Protein AF-A0A920J9A5-F1 (afdb_monomer)

Radius of gyration: 17.76 Å; Cα contacts (8 Å, |Δi|>4): 48; chains: 1; bounding box: 33×29×45 Å

Solvent-accessible surface area (backbone atoms only — not comparable to full-atom values): 4761 Å² total; per-residue (Å²): 114,66,62,49,66,72,48,54,43,57,54,50,42,35,31,47,74,34,98,84,8,65,43,30,77,72,65,52,84,63,95,86,26,65,53,64,46,52,44,48,50,49,52,53,50,51,54,48,43,68,74,73,49,81,63,88,75,38,46,51,99,86,64,49,79,46,88,77,79,75,95,45,62,83,86,66,106

Foldseek 3Di:
DCCCVVPVLVVLCCLCPNPPRVCVVVVDDDPPCVPSPVVSVVVVVVVVCVVVDDDPPQADPVRHGDDDDDPDVVVVD

Mean predicted aligned error: 5.03 Å

Secondary structure (DSSP, 8-state):
-HHIIIIIHHHHHHHHHSTT-HHHHTT---SSSIIIIIIHHHHHHHHHHHHH-PPTTSB-TT-PBPP---S-STTT-

Structure (mmCIF, N/CA/C/O backbone):
data_AF-A0A920J9A5-F1
#
_entry.id   AF-A0A920J9A5-F1
#
loop_
_atom_site.group_PDB
_atom_site.id
_atom_site.type_symbol
_atom_site.label_atom_id
_atom_site.label_alt_id
_atom_site.label_comp_id
_atom_site.label_asym_id
_atom_site.label_entity_id
_atom_site.label_seq_id
_atom_site.pdbx_PDB_ins_code
_atom_site.Cartn_x
_atom_site.Cartn_y
_atom_site.Cartn_z
_atom_site.occupancy
_atom_site.B_iso_or_equiv
_atom_site.auth_seq_id
_atom_site.auth_comp_id
_atom_site.auth_asym_id
_atom_site.auth_atom_id
_atom_site.pdbx_PDB_model_num
ATOM 1 N N . MET A 1 1 ? -6.688 -10.51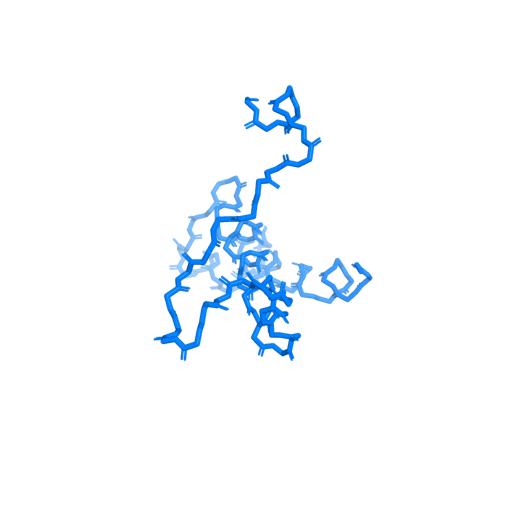4 2.668 1.00 60.00 1 MET A N 1
ATOM 2 C CA . MET A 1 1 ? -5.371 -10.449 1.999 1.00 60.00 1 MET A CA 1
ATOM 3 C C . MET A 1 1 ? -5.280 -11.045 0.585 1.00 60.00 1 MET A C 1
ATOM 5 O O . MET A 1 1 ? -4.401 -10.573 -0.124 1.00 60.00 1 MET A O 1
ATOM 9 N N . PRO A 1 2 ? -6.147 -11.959 0.085 1.00 78.19 2 PRO A N 1
ATOM 10 C CA . PRO A 1 2 ? -5.967 -12.478 -1.281 1.00 78.19 2 PRO A CA 1
ATOM 11 C C . PRO A 1 2 ? -6.264 -11.439 -2.376 1.00 78.19 2 PRO A C 1
ATOM 13 O O . PRO A 1 2 ? -5.652 -11.483 -3.431 1.00 78.19 2 PRO A O 1
ATOM 16 N N . PHE A 1 3 ? -7.142 -10.464 -2.120 1.00 91.19 3 PHE A N 1
ATOM 17 C CA . PHE A 1 3 ? -7.499 -9.438 -3.108 1.00 91.19 3 PHE A CA 1
ATOM 18 C C . PHE A 1 3 ? -6.346 -8.474 -3.436 1.00 91.19 3 PHE A C 1
ATOM 20 O O . PHE A 1 3 ? -6.060 -8.220 -4.603 1.00 91.19 3 PHE A O 1
ATOM 27 N N . ILE A 1 4 ? -5.643 -7.970 -2.415 1.00 94.19 4 ILE A N 1
ATOM 28 C CA . ILE A 1 4 ? -4.512 -7.054 -2.623 1.00 94.19 4 ILE A CA 1
ATOM 29 C C . ILE A 1 4 ? -3.362 -7.800 -3.304 1.00 94.19 4 ILE A C 1
ATOM 31 O O . ILE A 1 4 ? -2.881 -7.349 -4.335 1.00 94.19 4 ILE A O 1
ATOM 35 N N . CYS A 1 5 ? -2.961 -8.959 -2.777 1.00 93.19 5 CYS A N 1
ATOM 36 C CA . CYS A 1 5 ? -1.830 -9.713 -3.318 1.00 93.19 5 CYS A CA 1
ATOM 37 C C . CYS A 1 5 ? -2.127 -10.366 -4.678 1.00 93.19 5 CYS A C 1
ATOM 39 O O . CYS A 1 5 ? -1.215 -10.517 -5.480 1.00 93.19 5 CYS A O 1
ATOM 41 N N . GLY A 1 6 ? -3.375 -10.765 -4.937 1.00 95.00 6 GLY A N 1
ATOM 42 C CA . GLY A 1 6 ? -3.759 -11.487 -6.152 1.00 95.00 6 GLY A CA 1
ATOM 43 C C . GLY A 1 6 ? -4.197 -10.600 -7.317 1.00 95.00 6 GLY A C 1
ATOM 44 O O . GLY A 1 6 ? -4.180 -11.065 -8.451 1.00 95.00 6 GLY A O 1
ATOM 45 N N . ILE A 1 7 ? -4.595 -9.348 -7.060 1.00 95.81 7 ILE A N 1
ATOM 46 C CA . ILE A 1 7 ? -5.113 -8.445 -8.102 1.00 95.81 7 ILE A CA 1
ATOM 47 C C . ILE A 1 7 ? -4.374 -7.109 -8.087 1.00 95.81 7 ILE A C 1
ATOM 49 O O . ILE A 1 7 ? -3.701 -6.773 -9.055 1.00 95.81 7 ILE A O 1
ATOM 53 N N . ILE A 1 8 ? -4.471 -6.342 -6.999 1.00 96.56 8 ILE A N 1
ATOM 54 C CA . ILE A 1 8 ? -3.973 -4.955 -6.984 1.00 96.56 8 ILE A CA 1
ATOM 55 C C . ILE A 1 8 ? -2.448 -4.907 -7.130 1.00 96.56 8 ILE A C 1
ATOM 57 O O . ILE A 1 8 ? -1.929 -4.204 -7.993 1.00 96.56 8 ILE A O 1
ATOM 61 N N . TYR A 1 9 ? -1.734 -5.665 -6.300 1.00 95.81 9 TYR A N 1
ATOM 62 C CA . TYR A 1 9 ? -0.276 -5.663 -6.259 1.00 95.81 9 TYR A CA 1
ATOM 63 C C . TYR A 1 9 ? 0.369 -6.049 -7.604 1.00 95.81 9 TYR A C 1
ATOM 65 O O . TYR A 1 9 ? 1.136 -5.239 -8.117 1.00 95.81 9 TYR A O 1
ATOM 73 N N . PRO A 1 10 ? 0.038 -7.190 -8.249 1.00 97.00 10 PRO A N 1
ATOM 74 C CA . PRO A 1 10 ? 0.668 -7.564 -9.517 1.00 97.00 10 PRO A CA 1
ATOM 75 C C . PRO A 1 10 ? 0.394 -6.564 -10.646 1.00 97.00 10 PRO A C 1
ATOM 77 O O . PRO A 1 10 ? 1.278 -6.333 -11.468 1.00 97.00 10 PRO A O 1
ATOM 80 N N . ILE A 1 11 ? -0.784 -5.931 -10.674 1.00 97.75 11 ILE A N 1
ATOM 81 C CA . ILE A 1 11 ? -1.116 -4.910 -11.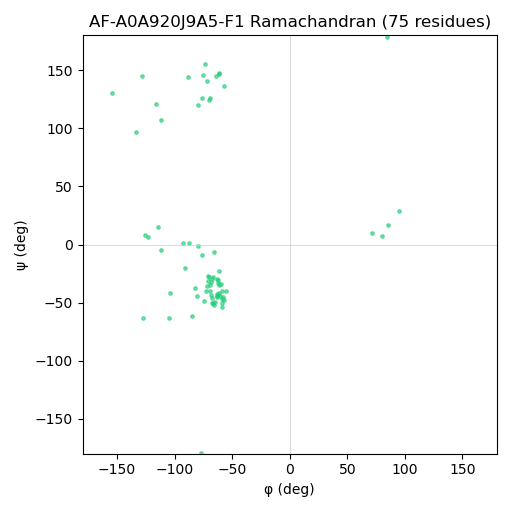679 1.00 97.75 11 ILE A CA 1
ATOM 82 C C . ILE A 1 11 ? -0.238 -3.666 -11.496 1.00 97.75 11 ILE A C 1
ATOM 84 O O . ILE A 1 11 ? 0.385 -3.206 -12.452 1.00 97.75 11 ILE A O 1
ATOM 88 N N . VAL A 1 12 ? -0.147 -3.134 -10.272 1.00 97.69 12 VAL A N 1
ATOM 89 C CA . VAL A 1 12 ? 0.645 -1.921 -10.015 1.00 97.69 12 VAL A CA 1
ATOM 90 C C . VAL A 1 12 ? 2.143 -2.190 -10.162 1.00 97.69 12 VAL A C 1
ATOM 92 O O . VAL A 1 12 ? 2.855 -1.383 -10.758 1.00 97.69 12 VAL A O 1
ATOM 95 N N . THR A 1 13 ? 2.623 -3.344 -9.690 1.00 97.50 13 THR A N 1
ATOM 96 C CA . THR A 1 13 ? 4.008 -3.774 -9.911 1.00 97.50 13 THR A CA 1
ATOM 97 C C . THR A 1 13 ? 4.324 -3.884 -11.400 1.00 97.50 13 THR A C 1
ATOM 99 O O . THR A 1 13 ? 5.400 -3.461 -11.816 1.00 97.50 13 THR A O 1
ATOM 102 N N . HIS A 1 14 ? 3.397 -4.392 -12.218 1.00 98.06 14 HIS A N 1
ATOM 103 C CA . HIS A 1 14 ? 3.597 -4.455 -13.662 1.00 98.06 14 HIS A CA 1
ATOM 104 C C . HIS A 1 14 ? 3.759 -3.062 -14.277 1.00 98.06 14 HIS A C 1
ATOM 106 O O . HIS A 1 14 ? 4.669 -2.862 -15.068 1.00 98.06 14 HIS A O 1
ATOM 112 N N . TRP A 1 15 ? 2.945 -2.078 -13.891 1.00 98.31 15 TRP A N 1
ATOM 113 C CA . TRP A 1 15 ? 3.064 -0.727 -14.450 1.00 98.31 15 TRP A CA 1
ATOM 114 C C . TRP A 1 15 ? 4.434 -0.084 -14.208 1.00 98.31 15 TRP A C 1
ATOM 116 O O . TRP A 1 15 ? 4.894 0.665 -15.065 1.00 98.31 15 TRP A O 1
ATOM 126 N N . VAL A 1 16 ? 5.067 -0.365 -13.063 1.00 97.94 16 VAL A N 1
ATOM 127 C CA . VAL A 1 16 ? 6.268 0.348 -12.595 1.00 97.94 16 VAL A CA 1
ATOM 128 C C . VAL A 1 16 ? 7.567 -0.441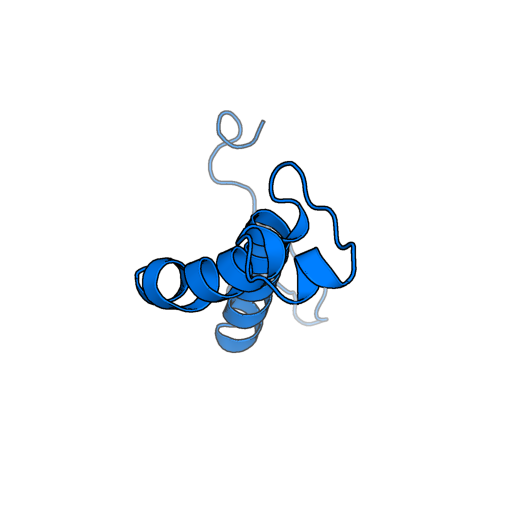 -12.785 1.00 97.94 16 VAL A C 1
ATOM 130 O O . VAL A 1 16 ? 8.575 0.142 -13.165 1.00 97.94 16 VAL A O 1
ATOM 133 N N . TRP A 1 17 ? 7.571 -1.749 -12.508 1.00 97.69 17 TRP A N 1
ATOM 134 C CA . TRP A 1 17 ? 8.788 -2.579 -12.493 1.00 97.69 17 TRP A CA 1
ATOM 135 C C . TRP A 1 17 ? 8.867 -3.609 -13.616 1.00 97.69 17 TRP A C 1
ATOM 137 O O . TRP A 1 17 ? 9.881 -4.295 -13.745 1.00 97.69 17 TRP A O 1
ATOM 147 N N . SER A 1 18 ? 7.822 -3.750 -14.433 1.00 96.94 18 SER A N 1
ATOM 148 C CA . SER A 1 18 ? 7.928 -4.563 -15.642 1.00 96.94 18 SER A CA 1
ATOM 149 C C . SER A 1 18 ? 8.713 -3.816 -16.716 1.00 96.94 18 SER A C 1
ATOM 151 O O . SER A 1 18 ? 8.554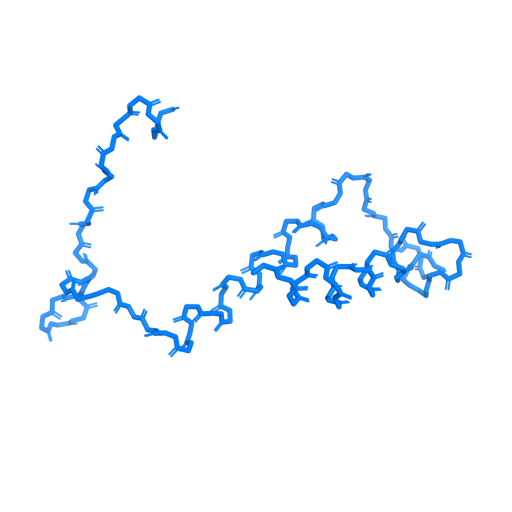 -2.611 -16.878 1.00 96.94 18 SER A O 1
ATOM 153 N N . GLY A 1 19 ? 9.475 -4.554 -17.528 1.00 95.25 19 GLY A N 1
ATOM 154 C CA . GLY A 1 19 ? 10.061 -4.016 -18.759 1.00 95.25 19 GLY A CA 1
ATOM 155 C C . GLY A 1 19 ? 9.031 -3.640 -19.835 1.00 95.25 19 GLY A C 1
ATOM 156 O O . GLY A 1 19 ? 9.421 -3.104 -20.862 1.00 95.25 19 GLY A O 1
ATOM 157 N N . GLN A 1 20 ? 7.743 -3.948 -19.631 1.00 96.69 20 GLN A N 1
ATOM 158 C CA . GLN A 1 20 ? 6.611 -3.511 -20.463 1.00 96.69 20 GLN A CA 1
ATOM 159 C C . GLN A 1 20 ? 5.660 -2.572 -19.693 1.00 96.69 20 GLN A C 1
ATOM 161 O O . GLN A 1 20 ? 4.502 -2.387 -20.072 1.00 96.69 20 GLN A O 1
ATOM 166 N N . GLY A 1 21 ? 6.112 -2.048 -18.552 1.00 97.44 21 GLY A N 1
ATOM 167 C CA . GLY A 1 21 ? 5.316 -1.211 -17.670 1.00 97.44 21 GLY A CA 1
ATOM 168 C C . GLY A 1 21 ? 5.226 0.224 -18.175 1.00 97.44 21 GLY A C 1
ATOM 169 O O . GLY A 1 21 ? 6.228 0.927 -18.245 1.00 97.44 21 GLY A O 1
ATOM 170 N N . TRP A 1 22 ? 4.008 0.696 -18.438 1.00 98.12 22 TRP A N 1
ATOM 171 C CA . TRP A 1 22 ? 3.793 2.031 -19.003 1.00 98.12 22 TRP A CA 1
ATOM 172 C C . TRP A 1 22 ? 4.282 3.184 -18.108 1.00 98.12 22 TRP A C 1
ATOM 174 O O . TRP A 1 22 ? 4.677 4.222 -18.628 1.00 98.12 22 TRP A O 1
ATOM 184 N N . LEU A 1 23 ? 4.267 3.045 -16.774 1.00 97.56 23 LEU A N 1
ATOM 185 C CA . LEU A 1 23 ? 4.818 4.076 -15.882 1.00 97.56 23 LEU A CA 1
ATOM 186 C C . LEU A 1 23 ? 6.345 4.084 -15.946 1.00 97.56 23 LEU A C 1
ATOM 188 O O . LEU A 1 23 ? 6.942 5.160 -15.971 1.00 97.56 23 LEU A O 1
ATOM 192 N N . GLY A 1 24 ? 6.960 2.901 -16.011 1.00 97.19 24 GLY A N 1
ATOM 193 C CA . GLY A 1 24 ? 8.395 2.762 -16.253 1.00 97.19 24 GLY A CA 1
ATOM 194 C C . GLY A 1 24 ? 8.815 3.420 -17.571 1.00 97.19 24 GLY A C 1
ATOM 195 O O . GLY A 1 24 ? 9.760 4.207 -17.581 1.00 97.19 24 GLY A O 1
ATOM 196 N N . ASP A 1 25 ? 8.052 3.200 -18.648 1.00 97.75 25 ASP A N 1
ATOM 197 C CA . ASP A 1 25 ? 8.295 3.801 -19.971 1.00 97.75 25 ASP A CA 1
ATOM 198 C C . ASP A 1 25 ? 8.189 5.336 -19.965 1.00 97.75 25 ASP A C 1
ATOM 200 O O . ASP A 1 25 ? 8.879 6.020 -20.722 1.00 97.75 25 ASP A O 1
ATOM 204 N N . LEU A 1 26 ? 7.354 5.898 -19.084 1.00 98.06 26 LEU A N 1
ATOM 205 C CA . LEU A 1 26 ? 7.247 7.344 -18.863 1.00 98.06 26 LEU A CA 1
ATOM 206 C C . LEU A 1 26 ? 8.362 7.914 -17.966 1.00 98.06 26 LEU A C 1
ATOM 208 O O . LEU A 1 26 ? 8.388 9.120 -17.718 1.00 98.06 26 LEU A O 1
ATOM 212 N N . GLY A 1 27 ? 9.279 7.077 -17.473 1.00 97.19 27 GLY A N 1
ATOM 213 C CA . GLY A 1 27 ? 10.395 7.483 -16.618 1.00 97.19 27 GLY A CA 1
ATOM 214 C C . GLY A 1 27 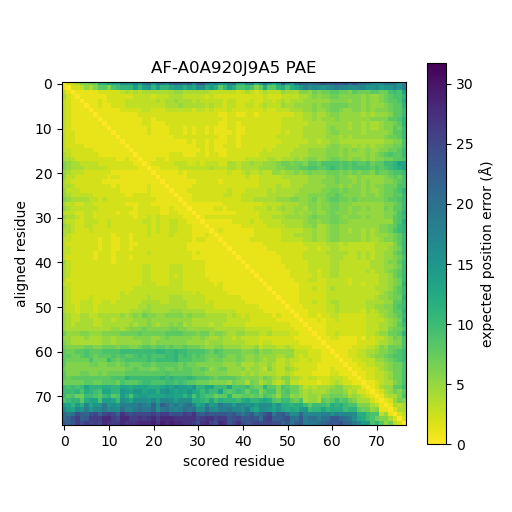? 10.058 7.557 -15.127 1.00 97.19 27 GLY A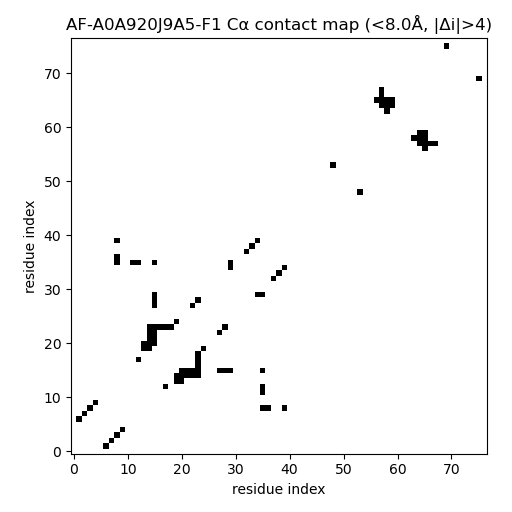 C 1
ATOM 215 O O . GLY A 1 27 ? 10.797 8.186 -14.369 1.00 97.19 27 GLY A O 1
ATOM 216 N N . PHE A 1 28 ? 8.959 6.941 -14.679 1.00 97.38 28 PHE A N 1
ATOM 217 C CA . PHE A 1 28 ? 8.663 6.831 -13.252 1.00 97.38 28 PHE A CA 1
ATOM 218 C C . PHE A 1 28 ? 9.654 5.874 -12.577 1.00 97.38 28 PHE A C 1
ATOM 220 O O . PHE A 1 28 ? 9.800 4.723 -12.985 1.00 97.38 28 PHE A O 1
ATOM 227 N N . ILE A 1 29 ? 10.319 6.344 -11.519 1.00 96.62 29 ILE A N 1
ATOM 228 C CA . ILE A 1 29 ? 11.326 5.576 -10.780 1.00 96.62 29 ILE A CA 1
ATOM 229 C C . ILE A 1 29 ? 10.839 5.360 -9.351 1.00 96.62 29 ILE A C 1
ATOM 231 O O . ILE A 1 29 ? 10.650 6.310 -8.595 1.00 96.62 29 ILE A O 1
ATOM 235 N N . ASP A 1 30 ? 10.718 4.096 -8.961 1.00 97.38 30 ASP A N 1
ATOM 236 C CA . ASP A 1 30 ? 10.459 3.692 -7.583 1.00 97.38 30 ASP A CA 1
ATOM 237 C C . ASP A 1 30 ? 11.412 2.556 -7.216 1.00 97.38 30 ASP A C 1
ATOM 239 O O . ASP A 1 30 ? 11.175 1.411 -7.567 1.00 97.38 30 ASP A O 1
ATOM 243 N N . PHE A 1 31 ? 12.537 2.853 -6.568 1.00 96.31 31 PHE A N 1
ATOM 244 C CA . PHE A 1 31 ? 13.603 1.859 -6.385 1.00 96.31 31 PHE A CA 1
ATOM 245 C C . PHE A 1 31 ? 13.210 0.712 -5.439 1.00 96.31 31 PHE A C 1
ATOM 247 O O . PHE A 1 31 ? 13.492 -0.449 -5.720 1.00 96.31 31 PHE A O 1
ATOM 254 N N . ALA A 1 32 ? 12.560 1.041 -4.319 1.00 96.56 32 ALA A N 1
ATOM 255 C CA . ALA A 1 32 ? 12.281 0.099 -3.230 1.00 96.56 32 ALA A CA 1
ATOM 256 C C . ALA A 1 32 ? 10.787 -0.022 -2.878 1.00 96.56 32 ALA A C 1
ATOM 258 O O . ALA A 1 32 ? 10.436 -0.687 -1.907 1.00 96.56 32 ALA A O 1
ATOM 259 N N . GLY A 1 33 ? 9.896 0.604 -3.652 1.00 96.88 33 GLY A N 1
ATOM 260 C CA . GLY A 1 33 ? 8.452 0.416 -3.503 1.00 96.88 33 GLY A CA 1
ATOM 261 C C . GLY A 1 33 ? 7.770 1.459 -2.625 1.00 96.88 33 GLY A C 1
ATOM 262 O O . GLY A 1 33 ? 6.745 1.168 -2.010 1.00 96.88 33 GLY A O 1
ATOM 263 N N . SER A 1 34 ? 8.301 2.678 -2.552 1.00 96.81 34 SER A N 1
ATOM 264 C CA . SER A 1 34 ? 7.615 3.802 -1.901 1.00 96.81 34 SER A CA 1
ATOM 265 C C . SER A 1 34 ? 6.215 4.031 -2.494 1.00 96.81 34 SER A C 1
ATOM 267 O O . SER A 1 34 ? 5.248 4.220 -1.756 1.00 96.81 34 SER A O 1
ATOM 269 N N . GLY A 1 35 ? 6.085 3.909 -3.815 1.00 96.69 35 GLY A N 1
ATOM 270 C CA . GLY A 1 35 ? 4.831 3.930 -4.555 1.00 96.69 35 GLY A CA 1
ATOM 271 C C . GLY A 1 35 ? 4.169 2.553 -4.594 1.00 96.69 35 GLY A C 1
ATOM 272 O O . GLY A 1 35 ? 3.064 2.373 -4.082 1.00 96.69 35 GLY A O 1
ATOM 273 N N . VAL A 1 36 ? 4.858 1.570 -5.180 1.00 96.88 36 VAL A N 1
ATOM 274 C CA . VAL A 1 36 ? 4.311 0.236 -5.499 1.00 96.88 36 VAL A CA 1
ATOM 275 C C . VAL A 1 36 ? 3.862 -0.538 -4.254 1.00 96.88 36 VAL A C 1
ATOM 277 O O . VAL A 1 36 ? 2.866 -1.257 -4.308 1.00 96.88 36 VAL A O 1
ATOM 280 N N . VAL A 1 37 ? 4.565 -0.384 -3.127 1.00 96.75 37 VAL A N 1
ATOM 281 C CA . VAL A 1 37 ? 4.288 -1.111 -1.877 1.00 96.75 37 VAL A CA 1
ATOM 282 C C . VAL A 1 37 ? 3.606 -0.195 -0.861 1.00 96.75 37 VAL A C 1
ATOM 284 O O . VAL A 1 37 ? 2.461 -0.438 -0.475 1.00 96.75 37 VAL A O 1
ATOM 287 N N . HIS A 1 38 ? 4.285 0.868 -0.423 1.00 97.62 38 HIS A N 1
ATOM 288 C CA . HIS A 1 38 ? 3.842 1.666 0.724 1.00 97.62 38 HIS A CA 1
ATOM 289 C C . HIS A 1 38 ? 2.645 2.556 0.402 1.00 97.62 38 HIS A C 1
ATOM 291 O O . HIS A 1 38 ? 1.658 2.538 1.139 1.00 97.62 38 HIS A O 1
ATOM 297 N N . MET A 1 39 ? 2.694 3.306 -0.700 1.00 97.44 39 MET A N 1
ATOM 298 C CA . MET A 1 39 ? 1.583 4.163 -1.105 1.00 97.44 39 MET A CA 1
ATOM 299 C C . MET A 1 39 ? 0.349 3.324 -1.459 1.00 97.44 39 MET A C 1
ATOM 301 O O . MET A 1 39 ? -0.724 3.578 -0.917 1.00 97.44 39 MET A O 1
ATOM 305 N N . VAL A 1 40 ? 0.487 2.290 -2.296 1.00 97.00 40 VAL A N 1
ATOM 306 C CA . VAL A 1 40 ? -0.630 1.392 -2.654 1.00 97.00 40 VAL A CA 1
ATOM 307 C C . VAL A 1 40 ? -1.247 0.746 -1.413 1.00 97.00 40 VAL A C 1
ATOM 309 O O . VAL A 1 40 ? -2.468 0.778 -1.246 1.00 97.00 40 VAL A O 1
ATOM 312 N N . GLY A 1 41 ? -0.423 0.204 -0.511 1.00 96.00 41 GLY A N 1
ATOM 313 C CA . GLY A 1 41 ? -0.891 -0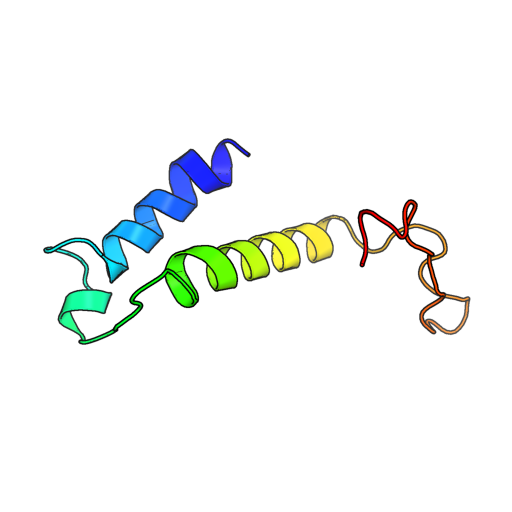.375 0.748 1.00 96.00 41 GLY A CA 1
ATOM 314 C C . GLY A 1 41 ? -1.588 0.653 1.644 1.00 96.00 41 GLY A C 1
ATOM 315 O O . GLY A 1 41 ? -2.654 0.373 2.193 1.00 96.00 41 GLY A O 1
ATOM 316 N N . GLY A 1 42 ? -1.037 1.865 1.734 1.00 96.75 42 GLY A N 1
ATOM 317 C CA . GLY A 1 42 ? -1.614 2.975 2.491 1.00 96.75 42 GLY A CA 1
ATOM 318 C C . GLY A 1 42 ? -2.973 3.420 1.951 1.00 96.75 42 GLY A C 1
ATOM 319 O O . GLY A 1 42 ? -3.919 3.566 2.724 1.00 96.75 42 GLY A O 1
ATOM 320 N N . PHE A 1 43 ? -3.118 3.566 0.632 1.00 97.12 43 PHE A N 1
ATOM 321 C CA . PHE A 1 43 ? -4.401 3.911 0.015 1.00 97.12 43 PHE A CA 1
ATOM 322 C C . PHE A 1 43 ? -5.423 2.776 0.111 1.00 97.12 43 PHE A C 1
ATOM 324 O O . PHE A 1 43 ? -6.605 3.047 0.325 1.00 97.12 43 PHE A O 1
ATOM 331 N N . ALA A 1 44 ? -4.994 1.514 0.026 1.00 95.75 44 ALA A N 1
ATOM 332 C CA . ALA A 1 44 ? -5.875 0.375 0.273 1.00 95.75 44 ALA A CA 1
ATOM 333 C C . ALA A 1 44 ? -6.390 0.369 1.723 1.00 95.75 44 ALA A C 1
ATOM 335 O O . ALA A 1 44 ? -7.584 0.167 1.954 1.00 95.75 44 ALA A O 1
ATOM 336 N N . ALA A 1 45 ? -5.518 0.657 2.696 1.00 96.06 45 ALA A N 1
ATOM 337 C CA . ALA A 1 45 ? -5.912 0.817 4.092 1.00 96.06 45 ALA A CA 1
ATOM 338 C C . ALA A 1 45 ? -6.870 2.005 4.274 1.00 96.06 45 ALA A C 1
ATOM 340 O O . ALA A 1 45 ? -7.902 1.850 4.923 1.00 96.06 45 ALA A O 1
ATOM 341 N N . LEU A 1 46 ? -6.586 3.154 3.649 1.00 96.88 46 LEU A N 1
ATOM 342 C CA . LEU A 1 46 ? -7.448 4.339 3.681 1.00 96.88 46 LEU A CA 1
ATOM 343 C C . LEU A 1 46 ? -8.849 4.048 3.122 1.00 96.88 46 LEU A C 1
ATOM 345 O O . LEU A 1 46 ? -9.854 4.399 3.740 1.00 96.88 46 LEU A O 1
ATOM 349 N N . ALA A 1 47 ? -8.928 3.382 1.968 1.00 96.19 47 ALA A N 1
ATOM 350 C CA . ALA A 1 47 ? -10.196 2.969 1.376 1.00 96.19 47 ALA A CA 1
ATOM 351 C C . ALA A 1 47 ? -10.959 2.015 2.308 1.00 96.19 47 ALA A C 1
ATOM 353 O O . ALA A 1 47 ? -12.150 2.211 2.548 1.00 96.19 47 ALA A O 1
ATOM 354 N N . GLY A 1 48 ? -10.262 1.037 2.895 1.00 95.38 48 GLY A N 1
ATOM 355 C CA . GLY A 1 48 ? -10.836 0.104 3.862 1.00 95.38 48 GLY A CA 1
ATOM 356 C C . GLY A 1 48 ? -11.422 0.805 5.088 1.00 9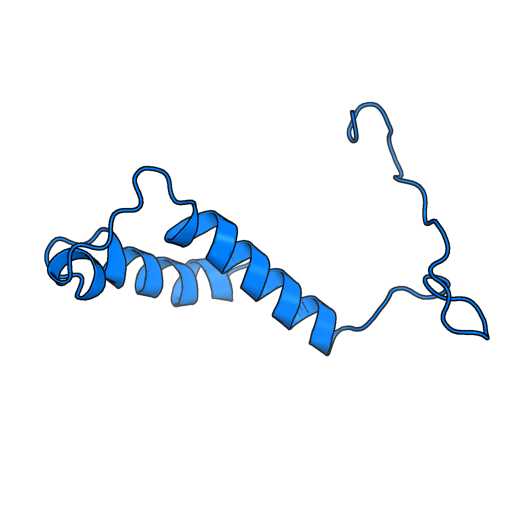5.38 48 GLY A C 1
ATOM 357 O O . GLY A 1 48 ? -12.586 0.582 5.419 1.00 95.38 48 GLY A O 1
ATOM 358 N N . ILE A 1 49 ? -10.667 1.701 5.734 1.00 95.94 49 ILE A N 1
ATOM 359 C CA . ILE A 1 49 ? -11.161 2.414 6.925 1.00 95.94 49 ILE A CA 1
ATOM 360 C C . ILE A 1 49 ? -12.306 3.371 6.599 1.00 95.94 49 ILE A C 1
ATOM 362 O O . ILE A 1 49 ? -13.152 3.605 7.455 1.00 95.94 49 ILE A O 1
ATOM 366 N N . LYS A 1 50 ? -12.373 3.908 5.374 1.00 96.88 50 LYS A N 1
ATOM 367 C CA . LYS A 1 50 ? -13.477 4.779 4.959 1.00 96.88 50 LYS A CA 1
ATOM 368 C C . LYS A 1 50 ? -14.796 4.009 4.846 1.00 96.88 50 LYS A C 1
ATOM 370 O O . LYS A 1 50 ? -15.844 4.581 5.119 1.00 96.88 50 LYS A O 1
ATOM 375 N N . VAL A 1 51 ? -14.740 2.731 4.466 1.00 96.94 51 VAL A N 1
ATOM 376 C CA . VAL A 1 51 ? -15.914 1.844 4.399 1.00 96.94 51 VAL A CA 1
ATOM 377 C C . VAL A 1 51 ? -16.286 1.302 5.778 1.00 96.94 51 VAL A C 1
ATOM 379 O O . VAL A 1 51 ? -17.460 1.284 6.129 1.00 96.94 51 VAL A O 1
ATOM 382 N N . VAL A 1 52 ? -15.298 0.861 6.563 1.00 97.62 52 VAL A N 1
ATOM 383 C CA . VAL A 1 52 ? -15.527 0.278 7.898 1.00 97.62 52 VAL A CA 1
ATOM 384 C C . VAL A 1 52 ? -15.946 1.339 8.919 1.00 97.62 52 VAL A C 1
ATOM 386 O O . VAL A 1 52 ? -16.770 1.068 9.788 1.00 97.62 52 VAL A O 1
ATOM 389 N N . GLY A 1 53 ? -15.392 2.546 8.810 1.00 95.06 53 GLY A N 1
ATOM 390 C CA . GLY A 1 53 ? -15.605 3.630 9.758 1.00 95.06 53 GLY A CA 1
ATOM 391 C C . GLY A 1 53 ? -14.680 3.571 10.983 1.00 95.06 53 GLY A C 1
ATOM 392 O O . GLY A 1 53 ? -13.825 2.687 11.112 1.00 95.06 53 GLY A O 1
ATOM 393 N N . PRO A 1 54 ? -14.799 4.560 11.884 1.00 95.12 54 PRO A N 1
ATOM 394 C CA . PRO A 1 54 ? -13.965 4.647 13.071 1.00 95.12 54 PRO A CA 1
ATOM 395 C C . PRO A 1 54 ? -14.349 3.615 14.132 1.00 95.12 54 PRO A C 1
ATOM 397 O O . PRO A 1 54 ? -15.490 3.175 14.235 1.00 95.12 54 PRO A O 1
ATOM 400 N N . ARG A 1 55 ? -13.378 3.267 14.982 1.00 94.69 55 ARG A N 1
ATOM 401 C CA . ARG A 1 55 ? -13.621 2.422 16.159 1.00 94.69 55 ARG A CA 1
ATOM 402 C C . ARG A 1 55 ? -14.604 3.106 17.116 1.00 94.69 55 ARG A C 1
ATOM 404 O O . ARG A 1 55 ? -14.566 4.326 17.274 1.00 94.69 55 ARG A O 1
ATOM 411 N N . LEU A 1 56 ? -15.427 2.316 17.803 1.00 93.56 56 LEU A N 1
ATOM 412 C CA . LEU A 1 56 ? -16.284 2.821 18.879 1.00 93.56 56 LEU A CA 1
ATOM 413 C C . LEU A 1 56 ? -15.432 3.506 19.956 1.00 93.56 56 LEU A C 1
ATOM 415 O O . LEU A 1 56 ? -14.358 3.018 20.306 1.00 93.56 56 LEU A O 1
ATOM 419 N N . GLY A 1 57 ? -15.895 4.662 20.437 1.00 93.94 57 GLY A N 1
ATOM 420 C CA . GLY A 1 57 ? -15.153 5.484 21.397 1.00 93.94 57 GLY A CA 1
ATOM 421 C C . GLY A 1 57 ? -13.917 6.186 20.822 1.00 93.94 57 GLY A C 1
ATOM 422 O O . GLY A 1 57 ? -13.134 6.741 21.585 1.00 93.94 57 GLY A O 1
ATOM 423 N N . LYS A 1 58 ? -13.704 6.182 19.493 1.00 95.62 58 LYS A N 1
ATOM 424 C CA . LYS A 1 58 ? -12.601 6.937 18.872 1.00 95.62 58 LYS A CA 1
ATOM 425 C C . LYS A 1 58 ? -12.820 8.451 18.907 1.00 95.62 58 LYS A C 1
ATOM 427 O O . LYS A 1 58 ? -11.833 9.186 18.896 1.00 95.62 58 LYS A O 1
ATOM 432 N N . TYR A 1 59 ? -14.072 8.895 18.932 1.00 96.81 59 TYR A N 1
ATOM 433 C CA . TYR A 1 59 ? -14.457 10.302 18.955 1.00 96.81 59 TYR A CA 1
ATOM 434 C C . TYR A 1 59 ? -15.435 10.567 20.104 1.00 96.81 59 TYR A C 1
ATOM 436 O O . TYR A 1 59 ? -16.234 9.685 20.426 1.00 96.81 59 TYR A O 1
ATOM 444 N N . ASP A 1 60 ? -15.341 11.746 20.725 1.00 95.56 60 ASP A N 1
ATOM 445 C CA . ASP A 1 60 ? -16.317 12.228 21.713 1.00 95.56 60 ASP A CA 1
ATOM 446 C C . ASP A 1 60 ? -17.606 12.748 21.038 1.00 95.56 60 ASP A C 1
ATOM 448 O O . ASP A 1 60 ? -17.732 12.734 19.811 1.00 95.56 60 ASP A O 1
ATOM 452 N N . GLU A 1 61 ? -18.571 13.220 21.832 1.00 94.75 61 GLU A N 1
ATOM 453 C CA . GLU A 1 61 ? -19.844 13.772 21.333 1.00 94.75 61 GLU A CA 1
ATOM 454 C C . GLU A 1 61 ? -19.665 15.012 20.437 1.00 94.75 61 GLU A C 1
ATOM 456 O O . GLU A 1 61 ? -20.518 15.296 19.599 1.00 94.75 61 GLU A O 1
ATOM 461 N N . ASN A 1 62 ? -18.539 15.720 20.571 1.00 95.31 62 ASN A N 1
ATOM 462 C CA . ASN A 1 62 ? -18.176 16.882 19.761 1.00 95.31 62 ASN A CA 1
ATOM 463 C C . ASN A 1 62 ? -17.315 16.503 18.538 1.00 95.31 62 ASN A C 1
ATOM 465 O O . ASN A 1 62 ? -16.895 17.381 17.785 1.00 95.31 62 ASN A O 1
ATOM 469 N N . GLY A 1 63 ? -17.027 15.212 18.331 1.00 93.69 63 GLY A N 1
ATOM 470 C CA . GLY A 1 63 ? -16.186 14.715 17.242 1.00 93.69 63 GLY A CA 1
ATOM 471 C C . GLY A 1 63 ? -14.677 14.844 17.481 1.00 93.69 63 GLY A C 1
ATOM 472 O O . GLY A 1 63 ? -13.893 14.558 16.571 1.00 93.69 63 GLY A O 1
ATOM 473 N N . ASN A 1 64 ? -14.234 15.242 18.676 1.00 96.62 64 ASN A N 1
ATOM 474 C CA . ASN A 1 64 ? -12.809 15.327 18.985 1.00 96.62 64 ASN A CA 1
ATOM 475 C C . ASN A 1 64 ? -12.206 13.924 19.128 1.00 96.62 64 ASN A C 1
ATOM 477 O O . ASN A 1 64 ? -12.838 13.031 19.699 1.00 96.62 64 ASN A O 1
ATOM 481 N N . PRO A 1 65 ? -10.974 13.696 18.641 1.00 95.50 65 PRO A N 1
ATOM 482 C CA . PRO A 1 65 ? -10.337 12.392 18.727 1.00 95.50 65 PRO A CA 1
ATOM 483 C C . PRO A 1 65 ? -9.958 12.050 20.170 1.00 95.50 65 PRO A C 1
ATOM 485 O O . PRO A 1 65 ? -9.162 12.740 20.803 1.00 95.50 65 PRO A O 1
ATOM 488 N N . LEU A 1 66 ? -10.443 10.908 20.647 1.00 95.50 66 LEU A N 1
ATOM 489 C CA . LEU A 1 66 ? -10.016 10.304 21.902 1.00 95.50 66 LEU A CA 1
ATOM 490 C C . LEU A 1 66 ? -8.813 9.380 21.658 1.00 95.50 66 LEU A C 1
ATOM 492 O O . LEU A 1 66 ? -8.680 8.730 20.604 1.00 95.50 66 LEU A O 1
ATOM 496 N N . ASN A 1 67 ? -7.892 9.353 22.623 1.00 92.38 67 ASN A N 1
ATOM 497 C CA . ASN A 1 67 ? -6.722 8.486 22.565 1.00 92.38 67 ASN A CA 1
ATOM 498 C C . ASN A 1 67 ? -7.133 7.044 22.889 1.00 92.38 67 ASN A C 1
ATOM 500 O O . ASN A 1 67 ? -7.719 6.780 23.933 1.00 92.38 67 ASN A O 1
ATOM 504 N N . ILE A 1 68 ? -6.797 6.117 21.994 1.00 90.75 68 ILE A N 1
ATOM 505 C CA . ILE A 1 68 ? -6.920 4.680 22.238 1.00 90.75 68 ILE A CA 1
ATOM 506 C C . ILE A 1 68 ? -5.489 4.168 22.313 1.00 90.75 68 ILE A C 1
ATOM 508 O O . ILE A 1 68 ? -4.809 4.123 21.284 1.00 90.75 68 ILE A O 1
ATOM 512 N N . SER A 1 69 ? -5.032 3.835 23.521 1.00 87.44 69 SER A N 1
ATOM 513 C CA . SER A 1 69 ? -3.657 3.397 23.751 1.00 87.44 69 SER A CA 1
ATOM 514 C C . SER A 1 69 ? -3.340 2.111 22.986 1.00 87.44 69 SER A C 1
ATOM 516 O O . SER A 1 69 ? -4.198 1.254 22.759 1.00 87.44 69 SER A O 1
ATOM 518 N N . GLY A 1 70 ? -2.081 1.987 22.566 1.00 86.69 70 GLY A N 1
ATOM 519 C CA . GLY A 1 70 ? -1.565 0.736 22.024 1.00 86.69 70 GLY A CA 1
ATOM 520 C C . GLY A 1 70 ? -1.581 -0.357 23.091 1.00 86.69 70 GLY A C 1
ATOM 521 O O . GLY A 1 70 ? -1.336 -0.096 24.267 1.00 86.69 70 GLY A O 1
ATOM 522 N N . SER A 1 71 ? -1.851 -1.593 22.679 1.00 88.44 71 SER A N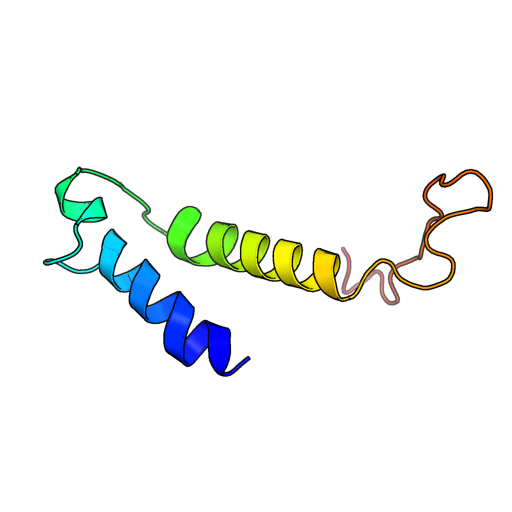 1
ATOM 523 C CA . SER A 1 71 ? -1.916 -2.750 23.579 1.00 88.44 71 SER A CA 1
ATOM 524 C C . SER A 1 71 ? -0.541 -3.272 24.022 1.00 88.44 71 SER A C 1
ATOM 526 O O . SER A 1 71 ? -0.472 -4.140 24.885 1.00 88.44 71 SER A O 1
ATOM 528 N N . SER A 1 72 ? 0.553 -2.775 23.437 1.00 88.38 72 SER A N 1
ATOM 529 C CA . SER A 1 72 ? 1.929 -3.089 23.831 1.00 88.38 72 SER A CA 1
ATOM 530 C C . SER A 1 72 ? 2.865 -1.947 23.441 1.00 88.38 72 SER A C 1
ATOM 532 O O . SER A 1 72 ? 2.842 -1.498 22.298 1.00 88.38 72 SER A O 1
ATOM 534 N N . ILE A 1 73 ? 3.694 -1.502 24.390 1.00 79.44 73 ILE A N 1
ATOM 535 C CA . ILE A 1 73 ? 4.735 -0.492 24.153 1.00 79.44 73 ILE A CA 1
ATOM 536 C C . ILE A 1 73 ? 6.000 -1.120 23.566 1.00 79.44 73 ILE A C 1
ATOM 538 O O . ILE A 1 73 ? 6.585 -0.524 22.685 1.00 79.44 73 ILE A O 1
ATOM 542 N N . VAL A 1 74 ? 6.406 -2.331 23.967 1.00 77.88 74 VAL A N 1
ATOM 543 C CA . VAL A 1 74 ? 7.601 -2.992 23.388 1.00 77.88 74 VAL A CA 1
ATOM 544 C C . VAL A 1 74 ? 7.374 -3.376 21.921 1.00 77.88 74 VAL A C 1
ATOM 546 O O . VAL A 1 74 ? 8.308 -3.376 21.134 1.00 77.88 74 VAL A O 1
ATOM 549 N N . ALA A 1 75 ? 6.127 -3.664 21.538 1.00 57.06 75 ALA A N 1
ATOM 550 C CA . ALA A 1 75 ? 5.741 -3.837 20.135 1.00 57.06 75 ALA A CA 1
ATOM 551 C C . ALA A 1 75 ? 5.348 -2.513 19.442 1.00 57.06 75 ALA A C 1
ATOM 553 O O . ALA A 1 75 ? 4.928 -2.536 18.288 1.00 57.06 75 ALA A O 1
ATOM 554 N N . GLY A 1 76 ? 5.415 -1.385 20.155 1.00 55.25 76 GLY A N 1
ATOM 555 C CA . GLY A 1 76 ? 5.034 -0.053 19.679 1.00 55.25 76 GLY A CA 1
ATOM 556 C C . GLY A 1 76 ? 6.132 1.007 19.832 1.00 55.25 76 GLY A C 1
ATOM 557 O O . GLY A 1 76 ? 5.837 2.181 19.620 1.00 55.25 76 GLY A O 1
ATOM 558 N N . ALA A 1 77 ? 7.347 0.601 20.216 1.00 48.69 77 ALA A N 1
ATOM 559 C CA . ALA A 1 77 ? 8.554 1.413 20.372 1.00 48.69 77 ALA A CA 1
ATOM 560 C C . ALA A 1 77 ? 9.575 1.047 19.291 1.00 48.69 77 ALA A C 1
ATOM 562 O O . ALA A 1 77 ? 9.589 -0.134 18.877 1.00 48.69 77 ALA A O 1
#

pLDDT: mean 92.94, std 9.77, range [48.69, 98.31]

Sequence (77 aa):
MPFICGIIYPIVTHWVWSGQGWLGDLGFIDFAGSGVVHMVGGFAALAGIKVVGPRLGKYDENGNPLNISGSSIVAGA